Protein AF-A0A2X3JYX2-F1 (afdb_monomer)

Mean predicted aligned error: 4.62 Å

pLDDT: mean 90.23, std 9.1, range [52.5, 97.75]

Radius of gyration: 15.06 Å;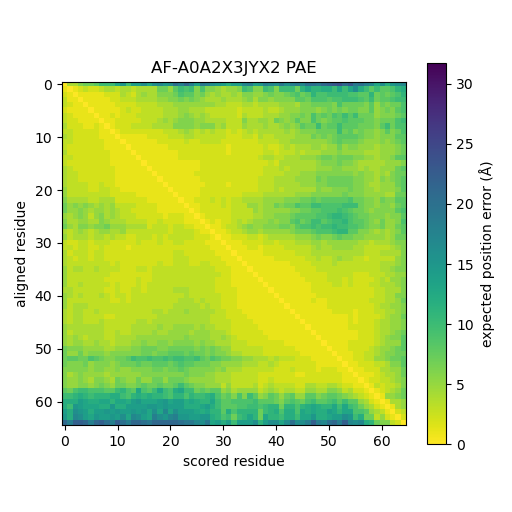 Cα contacts (8 Å, |Δi|>4): 18; chains: 1; bounding box: 33×24×37 Å

Secondary structure (DSSP, 8-state):
--HHHHHHH-HHHHHHHHHHHHTTSS-TT-----HHHHHHHHHHHHHHHHHHT-------GGG--

Structure (mmCIF, N/CA/C/O backbone):
data_AF-A0A2X3JYX2-F1
#
_entry.id   AF-A0A2X3JYX2-F1
#
loop_
_atom_site.group_PDB
_atom_site.id
_atom_site.type_symbol
_atom_site.label_atom_id
_atom_site.label_alt_id
_atom_site.label_comp_id
_atom_site.label_asym_id
_atom_site.label_entity_id
_atom_site.label_seq_id
_atom_site.pdbx_PDB_ins_code
_atom_site.Cartn_x
_atom_site.Cartn_y
_atom_site.Cartn_z
_atom_site.occupancy
_atom_site.B_iso_or_equiv
_atom_site.auth_seq_id
_atom_site.auth_comp_id
_atom_site.auth_asym_id
_atom_site.auth_atom_id
_atom_site.pdbx_PDB_model_num
ATOM 1 N N . MET A 1 1 ? -0.861 13.478 -10.091 1.00 64.56 1 MET A N 1
ATOM 2 C CA . MET A 1 1 ? -1.454 13.853 -8.787 1.00 64.56 1 MET A CA 1
ATOM 3 C C . MET A 1 1 ? -0.873 13.0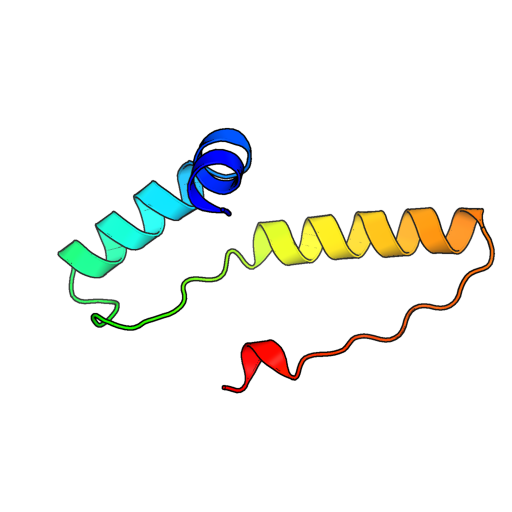50 -7.617 1.00 64.56 1 MET A C 1
ATOM 5 O O . MET A 1 1 ? -0.472 13.670 -6.647 1.00 64.56 1 MET A O 1
ATOM 9 N N . PHE A 1 2 ? -0.733 11.718 -7.704 1.00 83.06 2 PHE A N 1
ATOM 10 C CA . PHE A 1 2 ? -0.224 10.895 -6.585 1.00 83.06 2 PHE A CA 1
ATOM 11 C C . PHE A 1 2 ? 1.282 10.593 -6.590 1.00 83.06 2 PHE A C 1
ATOM 13 O O . PHE A 1 2 ? 1.797 10.117 -5.588 1.00 83.06 2 PHE A O 1
ATOM 20 N N . VAL A 1 3 ? 2.007 10.912 -7.668 1.00 83.50 3 VAL A N 1
ATOM 21 C CA . VAL A 1 3 ? 3.456 10.642 -7.771 1.00 83.50 3 VAL A CA 1
ATOM 22 C C . VAL A 1 3 ? 4.252 11.348 -6.667 1.00 83.50 3 VAL A C 1
ATOM 24 O O . VAL A 1 3 ? 5.089 10.725 -6.025 1.00 83.50 3 VAL A O 1
ATOM 27 N N . GLU A 1 4 ? 3.960 12.620 -6.387 1.00 88.19 4 GLU A N 1
ATOM 28 C CA . GLU A 1 4 ? 4.662 13.369 -5.332 1.00 88.19 4 GLU A CA 1
ATOM 29 C C . GLU A 1 4 ? 4.291 12.890 -3.922 1.00 88.19 4 GLU A C 1
ATOM 31 O O . GLU A 1 4 ? 5.141 12.831 -3.034 1.00 88.19 4 GLU A O 1
ATOM 36 N N . ALA A 1 5 ? 3.036 12.476 -3.714 1.00 87.81 5 ALA A N 1
ATOM 37 C CA . ALA A 1 5 ? 2.617 11.861 -2.459 1.00 87.81 5 ALA A CA 1
ATOM 38 C C . ALA A 1 5 ? 3.314 10.509 -2.243 1.00 87.81 5 ALA A C 1
ATOM 40 O O . ALA A 1 5 ? 3.836 10.273 -1.157 1.00 87.81 5 ALA A O 1
ATOM 41 N N . LEU A 1 6 ? 3.398 9.675 -3.285 1.00 88.56 6 LEU A N 1
ATOM 42 C CA . LEU A 1 6 ? 4.074 8.380 -3.252 1.00 88.56 6 LEU A CA 1
ATOM 43 C C . LEU A 1 6 ? 5.565 8.537 -2.940 1.00 88.56 6 LEU A C 1
ATOM 45 O O . LEU A 1 6 ? 6.068 7.874 -2.040 1.00 88.56 6 LEU A O 1
ATOM 49 N N . LYS A 1 7 ? 6.252 9.472 -3.608 1.00 88.94 7 LYS A N 1
ATOM 50 C CA . LYS A 1 7 ? 7.663 9.780 -3.323 1.00 88.94 7 LYS A CA 1
ATOM 51 C C . LYS A 1 7 ? 7.893 10.171 -1.862 1.00 88.94 7 LYS A C 1
ATOM 53 O O . LYS A 1 7 ? 8.907 9.791 -1.288 1.00 88.94 7 LYS A O 1
ATOM 58 N N . ARG A 1 8 ? 6.966 10.927 -1.262 1.00 88.69 8 ARG A N 1
ATOM 59 C CA . ARG A 1 8 ? 7.078 11.390 0.129 1.00 88.69 8 ARG A CA 1
ATOM 60 C C . ARG A 1 8 ? 6.705 10.317 1.151 1.00 88.69 8 ARG A C 1
ATOM 62 O O . ARG A 1 8 ? 7.307 10.273 2.216 1.00 88.69 8 ARG A O 1
ATOM 69 N N . GLN A 1 9 ? 5.678 9.519 0.871 1.00 87.38 9 GLN A N 1
ATOM 70 C CA . GLN A 1 9 ? 5.064 8.620 1.852 1.00 87.38 9 GLN A CA 1
ATOM 71 C C . GLN A 1 9 ? 5.583 7.186 1.759 1.00 87.38 9 GLN A C 1
ATOM 73 O O . GLN A 1 9 ? 5.700 6.534 2.788 1.00 87.38 9 GLN A O 1
ATOM 78 N N . ASN A 1 10 ? 5.893 6.696 0.557 1.00 91.25 10 ASN A N 1
ATOM 79 C CA . ASN A 1 10 ? 6.384 5.337 0.351 1.00 91.25 10 ASN A CA 1
ATOM 80 C C . ASN A 1 10 ? 7.380 5.262 -0.829 1.00 91.25 10 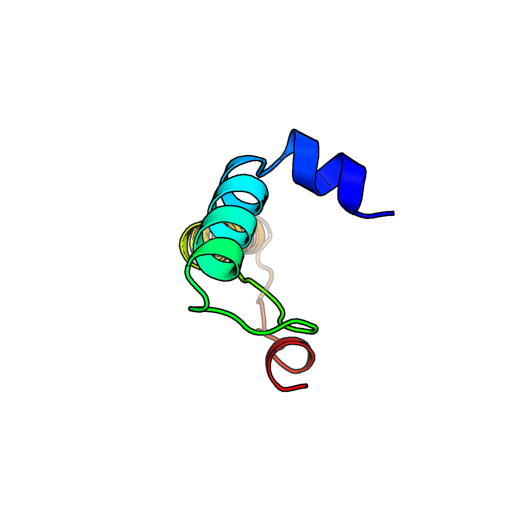ASN A C 1
ATOM 82 O O . ASN A 1 10 ? 7.081 4.687 -1.881 1.00 91.25 10 ASN A O 1
ATOM 86 N N . PRO A 1 11 ? 8.584 5.848 -0.683 1.00 91.88 11 PRO A N 1
ATOM 87 C CA . PRO A 1 11 ? 9.635 5.728 -1.694 1.00 91.88 11 PRO A CA 1
ATOM 88 C C . PRO A 1 11 ? 10.151 4.286 -1.846 1.00 91.88 11 PRO A C 1
ATOM 90 O O . PRO A 1 11 ? 10.664 3.931 -2.907 1.00 91.88 11 PRO A O 1
ATOM 93 N N . ALA A 1 12 ? 10.000 3.444 -0.817 1.00 92.38 12 ALA A N 1
ATOM 94 C CA . ALA A 1 12 ? 10.412 2.042 -0.854 1.00 92.38 12 ALA A CA 1
ATOM 95 C C . ALA A 1 12 ? 9.620 1.241 -1.900 1.00 92.38 12 ALA A C 1
ATOM 97 O O . ALA A 1 12 ? 10.216 0.459 -2.642 1.00 92.38 12 ALA A O 1
ATOM 98 N N . LEU A 1 13 ? 8.315 1.506 -2.037 1.00 93.31 13 LEU A N 1
ATOM 99 C CA . LEU A 1 13 ? 7.468 0.902 -3.067 1.00 93.31 13 LEU A CA 1
ATOM 100 C C . LEU A 1 13 ? 7.956 1.222 -4.488 1.00 93.31 13 LEU A C 1
ATOM 102 O O . LEU A 1 13 ? 7.954 0.343 -5.348 1.00 93.31 13 LEU A O 1
ATOM 106 N N . ILE A 1 14 ? 8.437 2.447 -4.735 1.00 92.62 14 ILE A N 1
ATOM 107 C CA . ILE A 1 14 ? 8.999 2.833 -6.041 1.00 92.62 14 ILE A CA 1
ATOM 108 C C . ILE A 1 14 ? 10.235 1.980 -6.350 1.00 92.62 14 ILE A C 1
ATOM 110 O O . ILE A 1 14 ? 10.328 1.381 -7.422 1.00 92.62 14 ILE A O 1
ATOM 114 N N . SER A 1 15 ? 11.169 1.894 -5.401 1.00 93.81 15 SER A N 1
ATOM 115 C CA . SER A 1 15 ? 12.394 1.103 -5.555 1.00 93.81 15 SER A CA 1
ATOM 116 C C . SER A 1 15 ? 12.100 -0.387 -5.748 1.00 93.81 15 SER A C 1
ATOM 118 O O . SER A 1 15 ? 12.717 -1.031 -6.597 1.00 93.81 15 SER A O 1
ATOM 120 N N . ALA A 1 16 ? 11.134 -0.933 -5.004 1.00 93.44 16 ALA A N 1
ATOM 121 C CA . ALA A 1 16 ? 10.712 -2.324 -5.126 1.00 93.44 16 ALA A CA 1
ATOM 122 C C . ALA A 1 16 ? 10.090 -2.610 -6.501 1.00 93.44 16 ALA A C 1
ATOM 124 O O . ALA A 1 16 ? 10.497 -3.564 -7.164 1.00 93.44 16 ALA A O 1
ATOM 125 N N . ALA A 1 17 ? 9.170 -1.759 -6.966 1.00 93.44 17 ALA A N 1
ATOM 126 C CA . ALA A 1 17 ? 8.541 -1.897 -8.278 1.00 93.44 17 ALA A CA 1
ATOM 127 C C . ALA A 1 17 ? 9.577 -1.846 -9.413 1.00 93.44 17 ALA A C 1
ATOM 129 O O . ALA A 1 17 ? 9.579 -2.712 -10.286 1.00 93.44 17 ALA A O 1
ATOM 130 N N . LEU A 1 18 ? 10.511 -0.888 -9.369 1.00 93.81 18 LEU A N 1
ATOM 131 C CA . LEU A 1 18 ? 11.581 -0.785 -10.365 1.00 93.81 18 LEU A CA 1
ATOM 132 C C . LEU A 1 18 ? 12.480 -2.024 -10.374 1.00 93.81 18 LEU A C 1
ATOM 134 O O . LEU A 1 18 ? 12.771 -2.559 -11.441 1.00 93.81 18 LEU A O 1
ATOM 138 N N . SER A 1 19 ? 12.882 -2.506 -9.197 1.00 95.88 19 SER A N 1
ATOM 139 C CA . SER A 1 19 ? 13.723 -3.699 -9.067 1.00 95.88 19 SER A CA 1
ATOM 140 C C . SER A 1 19 ? 13.027 -4.951 -9.608 1.00 95.88 19 SER A C 1
ATOM 142 O O . SER A 1 19 ? 13.627 -5.724 -10.354 1.00 95.88 19 SER A O 1
ATOM 144 N N . LEU A 1 20 ? 11.742 -5.138 -9.297 1.00 94.56 20 LEU A N 1
ATOM 145 C CA . LEU A 1 20 ? 10.951 -6.262 -9.802 1.00 94.56 20 LEU A CA 1
ATOM 146 C C . LEU A 1 20 ? 10.748 -6.191 -11.319 1.00 94.56 20 LEU A C 1
ATOM 148 O O . LEU A 1 20 ? 10.833 -7.220 -11.991 1.00 94.56 20 LEU A O 1
ATOM 152 N N . TRP A 1 21 ? 10.523 -4.995 -11.866 1.00 95.38 21 TRP A N 1
ATOM 153 C CA . TRP A 1 21 ? 10.375 -4.795 -13.307 1.00 95.38 21 TRP A CA 1
ATOM 154 C C . TRP A 1 21 ? 11.681 -5.083 -14.051 1.00 95.38 21 TRP A C 1
ATOM 156 O O . TRP A 1 21 ? 11.683 -5.828 -15.026 1.00 95.38 21 TRP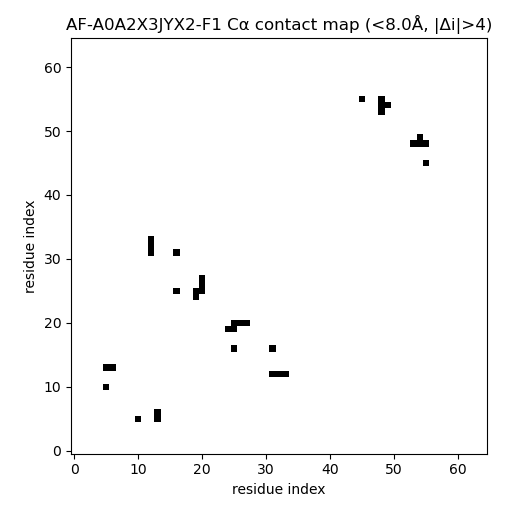 A O 1
ATOM 166 N N . GLN A 1 22 ? 12.810 -4.582 -13.541 1.00 94.62 22 GLN A N 1
ATOM 167 C CA . GLN A 1 22 ? 14.138 -4.856 -14.103 1.00 94.62 22 GLN A CA 1
ATOM 168 C C . GLN A 1 22 ? 14.498 -6.347 -14.065 1.00 94.62 22 GLN A C 1
ATOM 170 O O . GLN A 1 22 ? 15.199 -6.837 -14.945 1.00 94.62 22 GLN A O 1
ATOM 175 N N . GLN A 1 23 ? 13.997 -7.080 -13.069 1.00 96.50 23 GLN A N 1
ATOM 176 C CA . GLN A 1 23 ? 14.141 -8.534 -12.967 1.00 96.50 23 GLN A CA 1
ATOM 177 C C . GLN A 1 23 ? 13.164 -9.312 -13.868 1.00 96.50 23 GLN A C 1
ATOM 179 O O . GLN A 1 23 ? 13.194 -10.541 -13.860 1.00 96.50 23 GLN A O 1
ATOM 184 N N . GLY A 1 24 ? 12.269 -8.637 -14.598 1.00 94.44 24 GLY A N 1
ATOM 185 C CA . GLY A 1 24 ? 11.234 -9.272 -15.419 1.00 94.44 24 GLY A CA 1
ATOM 186 C C . GLY A 1 24 ? 10.137 -9.976 -14.613 1.00 94.44 24 GLY A C 1
ATOM 187 O O . GLY A 1 24 ? 9.408 -10.797 -15.161 1.00 94.44 24 GLY A O 1
ATOM 188 N N . LYS A 1 25 ? 10.019 -9.686 -13.310 1.00 95.38 25 LYS A N 1
ATOM 189 C CA . LYS A 1 25 ? 9.033 -10.313 -12.411 1.00 95.38 25 LYS A CA 1
ATOM 190 C C . LYS A 1 25 ? 7.656 -9.658 -12.470 1.00 95.38 25 LYS A C 1
ATOM 192 O O . LYS A 1 25 ? 6.683 -10.276 -12.053 1.00 95.38 25 LYS A O 1
ATOM 197 N N . ILE A 1 26 ? 7.582 -8.423 -12.960 1.00 94.62 26 ILE A N 1
ATOM 198 C CA . ILE A 1 26 ? 6.327 -7.709 -13.209 1.00 94.62 26 ILE A CA 1
ATOM 199 C C . ILE A 1 26 ? 6.326 -7.166 -14.635 1.00 94.62 26 ILE A C 1
ATOM 201 O O . ILE A 1 26 ? 7.361 -6.728 -15.145 1.00 94.62 26 ILE A O 1
ATOM 205 N N . ALA A 1 27 ? 5.165 -7.212 -15.280 1.00 92.75 27 ALA A N 1
ATOM 206 C CA . ALA A 1 27 ? 4.997 -6.722 -16.637 1.00 92.75 27 ALA A CA 1
ATOM 207 C C . ALA A 1 27 ? 4.839 -5.189 -16.654 1.00 92.75 27 ALA A C 1
ATOM 209 O O . ALA A 1 27 ? 4.457 -4.584 -15.647 1.00 92.75 27 ALA A O 1
ATOM 210 N N . PRO A 1 28 ? 5.090 -4.536 -17.801 1.00 88.56 28 PRO A N 1
ATOM 211 C CA . PRO A 1 28 ? 4.512 -3.222 -18.067 1.00 88.56 28 PRO A CA 1
ATOM 212 C C . PRO A 1 28 ? 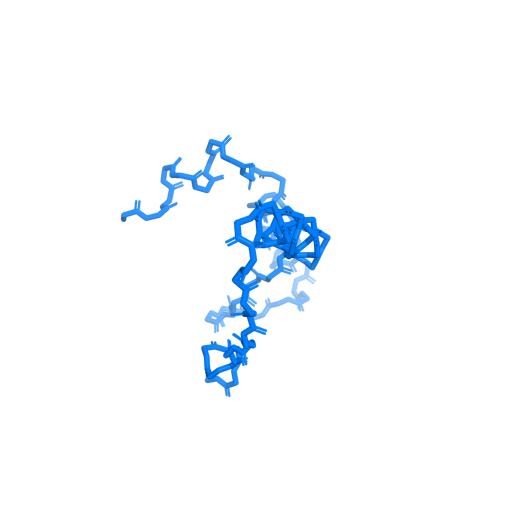2.985 -3.263 -17.870 1.00 88.56 28 PRO A C 1
ATOM 214 O O . PRO A 1 28 ? 2.379 -4.314 -18.060 1.00 88.56 28 PRO A O 1
ATOM 217 N N . ASP A 1 29 ? 2.377 -2.134 -17.496 1.00 90.62 29 ASP A N 1
ATOM 218 C CA . ASP A 1 29 ? 0.934 -2.033 -17.190 1.00 90.62 29 ASP A CA 1
ATOM 219 C C . ASP A 1 29 ? 0.469 -2.893 -15.992 1.00 90.62 29 ASP A C 1
ATOM 221 O O . ASP A 1 29 ? -0.624 -3.445 -15.964 1.00 90.62 29 ASP A O 1
ATOM 225 N N . SER A 1 30 ? 1.331 -3.029 -14.978 1.00 90.06 30 SER A N 1
ATOM 226 C CA . SER A 1 30 ? 1.002 -3.698 -13.713 1.00 90.06 30 SER A CA 1
ATOM 227 C C . SER A 1 30 ? 0.852 -2.700 -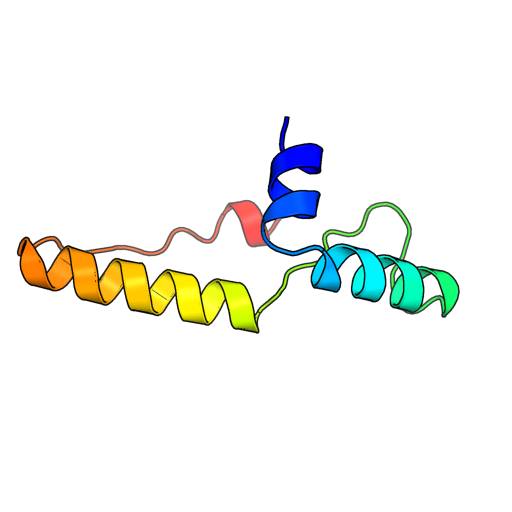12.567 1.00 90.06 30 SER A C 1
ATOM 229 O O . SER A 1 30 ? 1.655 -1.775 -12.419 1.00 90.06 30 SER A O 1
ATOM 231 N N . TRP A 1 31 ? -0.125 -2.942 -11.693 1.00 89.75 31 TRP A N 1
ATOM 232 C CA . TRP A 1 31 ? -0.259 -2.241 -10.418 1.00 89.75 31 TRP A CA 1
ATOM 233 C C . TRP A 1 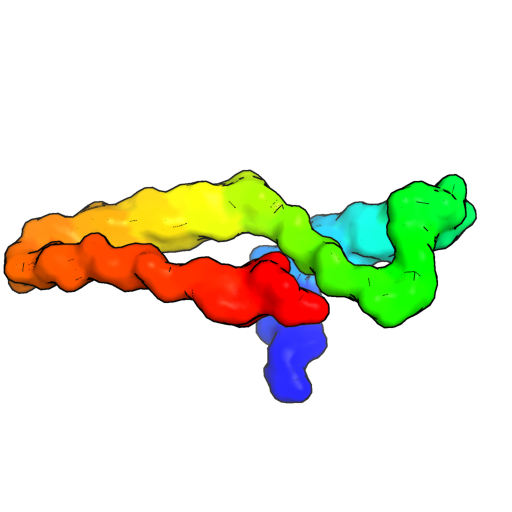31 ? 0.542 -2.964 -9.336 1.00 89.75 31 TRP A C 1
ATOM 235 O O . TRP A 1 31 ? 0.374 -4.164 -9.124 1.00 89.75 31 TRP A O 1
ATOM 245 N N . VAL A 1 32 ? 1.410 -2.234 -8.633 1.00 91.56 32 VAL A N 1
ATOM 246 C CA . VAL A 1 32 ? 2.185 -2.774 -7.507 1.00 91.56 32 VAL A CA 1
ATOM 247 C C . VAL A 1 32 ? 1.590 -2.250 -6.210 1.00 91.56 32 VAL A C 1
ATOM 249 O O . VAL A 1 32 ? 1.496 -1.040 -6.005 1.00 91.56 32 VAL A O 1
ATOM 252 N N . ILE A 1 33 ? 1.185 -3.173 -5.342 1.00 91.19 33 ILE A N 1
ATOM 253 C CA . ILE A 1 33 ? 0.527 -2.873 -4.075 1.00 91.19 33 ILE A CA 1
ATOM 254 C C . ILE A 1 33 ? 1.457 -3.253 -2.922 1.00 91.19 33 ILE A C 1
ATOM 256 O O . ILE A 1 33 ? 1.922 -4.388 -2.840 1.00 91.19 33 ILE A O 1
ATOM 260 N N . ASP A 1 34 ? 1.690 -2.308 -2.014 1.00 92.88 34 ASP A N 1
ATOM 261 C CA . ASP A 1 34 ? 2.376 -2.558 -0.747 1.00 92.88 34 ASP A CA 1
ATOM 262 C C . ASP A 1 34 ? 1.381 -3.119 0.282 1.00 92.88 34 ASP A C 1
ATOM 264 O O . ASP A 1 34 ? 0.558 -2.388 0.845 1.00 92.88 34 ASP A O 1
ATOM 268 N N . VAL A 1 35 ? 1.425 -4.437 0.485 1.00 91.88 35 VAL A N 1
ATOM 269 C CA . VAL A 1 35 ? 0.509 -5.150 1.388 1.00 91.88 35 VAL A CA 1
ATOM 270 C C . VAL A 1 35 ? 0.726 -4.735 2.842 1.00 91.88 35 VAL A C 1
ATOM 272 O O . VAL A 1 35 ? -0.251 -4.530 3.566 1.00 91.88 35 VAL A O 1
ATOM 275 N N . ASP A 1 36 ? 1.977 -4.554 3.263 1.00 91.94 36 ASP A N 1
ATOM 276 C CA . ASP A 1 36 ? 2.306 -4.188 4.640 1.00 91.94 36 ASP A CA 1
ATOM 277 C C . ASP A 1 36 ? 1.733 -2.807 4.974 1.00 91.94 36 ASP A C 1
ATOM 279 O O . ASP A 1 36 ? 1.063 -2.630 6.000 1.00 91.94 36 ASP A O 1
ATOM 283 N N . GLN A 1 37 ? 1.892 -1.846 4.059 1.00 91.81 37 GLN A N 1
ATOM 284 C CA . GLN A 1 37 ? 1.360 -0.501 4.246 1.00 91.81 37 GLN A CA 1
ATOM 285 C C . GLN A 1 37 ? -0.176 -0.466 4.237 1.00 91.81 37 GLN A C 1
ATOM 287 O O . GLN A 1 37 ? -0.773 0.292 5.009 1.00 91.81 37 GLN A O 1
ATOM 292 N N . ILE A 1 38 ? -0.838 -1.280 3.402 1.00 92.44 38 ILE A N 1
ATOM 293 C CA . ILE A 1 38 ? -2.307 -1.400 3.408 1.00 92.44 38 ILE A CA 1
ATOM 294 C C . ILE A 1 38 ? -2.805 -1.930 4.751 1.00 92.44 38 ILE A C 1
ATOM 296 O O . ILE A 1 38 ? -3.759 -1.380 5.306 1.00 92.44 38 ILE A O 1
ATOM 300 N N . LEU A 1 39 ? -2.161 -2.965 5.293 1.00 93.50 39 LEU A N 1
ATOM 301 C CA . LEU A 1 39 ? -2.544 -3.542 6.580 1.00 93.50 39 LEU A CA 1
ATOM 302 C C . LEU A 1 39 ? -2.363 -2.541 7.722 1.00 93.50 39 LEU A C 1
ATOM 304 O O . LEU A 1 39 ? -3.231 -2.433 8.590 1.00 93.50 39 LEU A O 1
ATOM 308 N N . GLU A 1 40 ? -1.266 -1.784 7.722 1.00 95.25 40 GLU A N 1
ATOM 309 C CA . GLU A 1 40 ? -1.041 -0.739 8.719 1.00 95.25 40 GLU A CA 1
ATOM 310 C C . GLU A 1 40 ? -2.097 0.373 8.629 1.00 95.25 40 GLU A C 1
ATOM 312 O O . GLU A 1 40 ? -2.681 0.767 9.642 1.00 95.25 40 GLU A O 1
ATOM 317 N N . ASN A 1 41 ? -2.408 0.835 7.417 1.00 93.50 41 ASN A N 1
ATOM 318 C CA . ASN A 1 41 ? -3.445 1.841 7.200 1.00 93.50 41 ASN A CA 1
ATOM 319 C C . ASN A 1 41 ? -4.824 1.333 7.644 1.00 93.50 41 ASN A C 1
ATOM 321 O O . ASN A 1 41 ? -5.565 2.065 8.300 1.00 93.50 41 ASN A O 1
ATOM 325 N N . GLY A 1 42 ? -5.147 0.069 7.357 1.00 94.31 42 GLY A N 1
ATOM 326 C CA . GLY A 1 42 ? -6.380 -0.575 7.808 1.00 94.31 42 GLY A CA 1
ATOM 327 C C . GLY A 1 42 ? -6.505 -0.607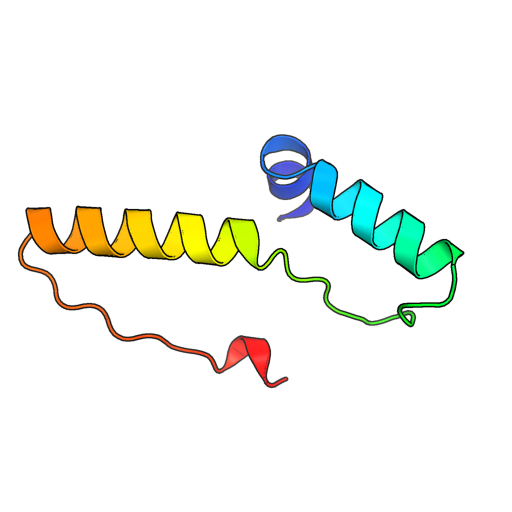 9.333 1.00 94.31 42 GLY A C 1
ATOM 328 O O . GLY A 1 42 ? -7.560 -0.268 9.868 1.00 94.31 42 GLY A O 1
ATOM 329 N N . LYS A 1 43 ? -5.421 -0.933 10.049 1.00 96.44 43 LYS A N 1
ATOM 330 C CA . LYS A 1 43 ? -5.398 -0.893 11.522 1.00 96.44 43 LYS A CA 1
ATOM 331 C C . LYS A 1 43 ? -5.699 0.508 12.053 1.00 96.44 43 LYS A C 1
ATOM 333 O O . LYS A 1 43 ? -6.590 0.654 12.885 1.00 96.44 43 LYS A O 1
ATOM 338 N N . ARG A 1 44 ? -5.032 1.535 11.515 1.00 97.00 44 ARG A N 1
ATOM 339 C CA . ARG A 1 44 ? -5.246 2.938 11.915 1.00 97.00 44 ARG A CA 1
ATOM 340 C C . ARG A 1 44 ? -6.689 3.397 11.671 1.00 97.00 44 ARG A C 1
ATOM 342 O O . ARG A 1 44 ? -7.263 4.097 12.505 1.00 97.00 44 ARG A O 1
ATOM 349 N N . LEU A 1 45 ? -7.292 2.985 10.552 1.00 96.56 45 LEU A N 1
ATOM 350 C CA . LEU A 1 45 ? -8.700 3.267 10.251 1.00 96.56 45 LEU A CA 1
ATOM 351 C C . LEU A 1 45 ? -9.637 2.618 11.274 1.00 96.56 45 LEU A C 1
ATOM 353 O O . LEU A 1 45 ? -10.512 3.298 11.804 1.00 96.56 45 LEU A O 1
ATOM 357 N N . ILE A 1 46 ? -9.431 1.337 11.591 1.00 96.75 46 ILE A N 1
ATOM 358 C CA . ILE A 1 46 ? -10.239 0.609 12.581 1.00 96.75 46 ILE A CA 1
ATOM 359 C C . ILE A 1 46 ? -10.111 1.245 13.968 1.00 96.75 46 ILE A C 1
ATOM 361 O O . ILE A 1 46 ? -11.116 1.440 14.648 1.00 96.75 46 ILE A O 1
ATOM 365 N N . GLU A 1 47 ? -8.893 1.580 14.393 1.00 97.62 47 GLU A N 1
ATOM 366 C CA . GLU A 1 47 ? -8.644 2.245 15.676 1.00 97.62 47 GLU A CA 1
ATOM 367 C C . GLU A 1 47 ? -9.370 3.588 15.756 1.00 97.62 47 GLU A C 1
ATOM 369 O O . GLU A 1 47 ? -10.077 3.851 16.727 1.00 97.62 47 GLU A O 1
ATOM 374 N N . THR A 1 48 ? -9.281 4.395 14.699 1.00 97.75 48 THR A N 1
ATOM 375 C CA . THR A 1 48 ? -9.965 5.690 14.628 1.00 97.75 48 THR A CA 1
ATOM 376 C C . THR A 1 48 ? -11.482 5.515 14.645 1.00 97.75 48 THR A C 1
ATOM 378 O O . THR A 1 48 ? -12.170 6.174 15.416 1.00 97.75 48 THR A O 1
ATOM 381 N N . ALA A 1 49 ? -12.028 4.594 13.852 1.00 97.06 49 ALA A N 1
ATOM 382 C CA . ALA A 1 49 ? -13.467 4.365 13.788 1.00 97.06 49 ALA A CA 1
ATOM 383 C C . ALA A 1 49 ? -14.044 3.898 15.133 1.00 97.06 49 ALA A C 1
ATOM 385 O O . ALA A 1 49 ? -15.098 4.378 15.548 1.00 97.06 49 ALA A O 1
ATOM 386 N N . ARG A 1 50 ? -13.308 3.055 15.872 1.00 96.31 50 ARG A N 1
ATOM 387 C CA . ARG A 1 50 ? -13.676 2.647 17.238 1.00 96.31 50 ARG A CA 1
ATOM 388 C C . ARG A 1 50 ? -13.766 3.829 18.200 1.00 96.31 50 ARG A C 1
ATOM 390 O O . ARG A 1 50 ? -14.691 3.856 19.004 1.00 96.31 50 ARG A O 1
ATOM 397 N N . LEU A 1 51 ? -12.857 4.805 18.106 1.00 97.56 51 LEU A N 1
ATOM 398 C CA . LEU A 1 51 ? -12.887 6.008 18.953 1.00 97.56 51 LEU A CA 1
ATOM 399 C C . LEU A 1 51 ? -14.152 6.851 18.737 1.00 97.56 51 LEU A C 1
ATOM 401 O O . LEU A 1 51 ? -14.621 7.494 19.672 1.00 97.56 51 LEU A O 1
ATOM 405 N N . TYR A 1 52 ? -14.710 6.828 17.527 1.00 97.50 52 TYR A N 1
ATOM 406 C CA . TYR A 1 52 ? -15.896 7.605 17.159 1.00 97.50 52 TYR A CA 1
ATOM 407 C C . TYR A 1 52 ? -17.186 6.774 17.079 1.00 97.50 52 TYR A C 1
ATOM 409 O O . TYR A 1 52 ? -18.230 7.319 16.729 1.00 97.50 52 TYR A O 1
ATOM 417 N N . GLY A 1 53 ? -17.142 5.473 17.390 1.00 96.62 53 GLY A N 1
ATOM 418 C CA . GLY A 1 53 ? -18.307 4.585 17.293 1.00 96.62 53 GLY A CA 1
ATOM 419 C C . GLY A 1 53 ? -18.811 4.373 15.859 1.00 96.62 53 GLY A C 1
ATOM 420 O O . GLY A 1 53 ? -20.004 4.164 15.655 1.00 96.62 53 GLY A O 1
ATOM 421 N N . ILE A 1 54 ? -17.920 4.457 14.867 1.00 97.62 54 ILE A N 1
ATOM 422 C CA . ILE A 1 54 ? -18.231 4.285 13.442 1.00 97.62 54 ILE A CA 1
ATOM 423 C C . ILE A 1 54 ? -17.951 2.834 13.032 1.00 97.62 54 ILE A C 1
ATOM 425 O O . ILE A 1 54 ? -16.903 2.278 13.363 1.00 97.62 54 ILE A O 1
ATOM 429 N N . GLU A 1 55 ? -18.861 2.230 12.271 1.00 95.44 55 GLU A N 1
ATOM 430 C CA . GLU A 1 55 ? -18.642 0.928 11.636 1.00 95.44 55 GLU A CA 1
ATOM 431 C C . GLU A 1 55 ? -18.026 1.107 10.239 1.00 95.44 55 GLU A C 1
ATOM 433 O O . GLU A 1 55 ? -18.432 1.984 9.474 1.00 95.44 55 GLU A O 1
ATOM 438 N N . LEU A 1 56 ? -17.030 0.283 9.904 1.00 94.88 56 LEU A N 1
ATOM 439 C CA . LEU A 1 56 ? -16.337 0.327 8.617 1.00 94.88 56 LEU A CA 1
ATOM 440 C C . LEU A 1 56 ? -16.674 -0.905 7.775 1.00 94.88 56 LEU A C 1
ATOM 442 O O . LEU A 1 56 ? -16.581 -2.032 8.257 1.00 94.88 56 LEU A O 1
ATOM 446 N N . TYR A 1 57 ? -16.953 -0.681 6.491 1.00 93.44 57 TYR A N 1
ATOM 447 C CA . TYR A 1 57 ? -17.114 -1.724 5.478 1.00 93.44 57 TYR A CA 1
ATOM 448 C C . TYR A 1 57 ? -16.002 -1.596 4.430 1.00 93.44 57 TYR A C 1
ATOM 450 O O . TYR A 1 57 ? -15.699 -0.495 3.968 1.00 93.44 57 TYR A O 1
ATOM 458 N N . LEU A 1 58 ? -15.377 -2.716 4.059 1.00 90.31 58 LEU A N 1
ATOM 459 C CA . LEU A 1 58 ? -14.311 -2.751 3.056 1.00 90.31 58 LEU A CA 1
ATOM 460 C C . LEU A 1 58 ? -14.905 -2.793 1.641 1.00 90.31 58 LEU A C 1
ATOM 462 O O . LEU A 1 58 ? -15.763 -3.625 1.358 1.00 90.31 58 LEU A O 1
ATOM 466 N N . ASN A 1 59 ? -14.403 -1.940 0.746 1.00 86.25 59 ASN A N 1
ATOM 467 C CA . ASN A 1 59 ? -14.691 -1.992 -0.687 1.00 86.25 59 ASN A CA 1
ATOM 468 C C . ASN A 1 59 ? -13.418 -2.388 -1.451 1.00 86.25 59 ASN A C 1
ATOM 470 O O . ASN A 1 59 ? -12.407 -1.693 -1.355 1.00 86.25 59 ASN A O 1
ATOM 474 N N . ASP A 1 60 ? -13.469 -3.488 -2.202 1.00 83.12 60 ASP A N 1
ATOM 475 C CA . ASP A 1 60 ? -12.340 -4.058 -2.946 1.00 83.12 60 ASP A CA 1
ATOM 476 C C . ASP A 1 60 ? -12.472 -3.920 -4.474 1.00 83.12 60 ASP A C 1
ATOM 478 O O . ASP A 1 60 ? -11.660 -4.481 -5.211 1.00 83.12 60 ASP A O 1
A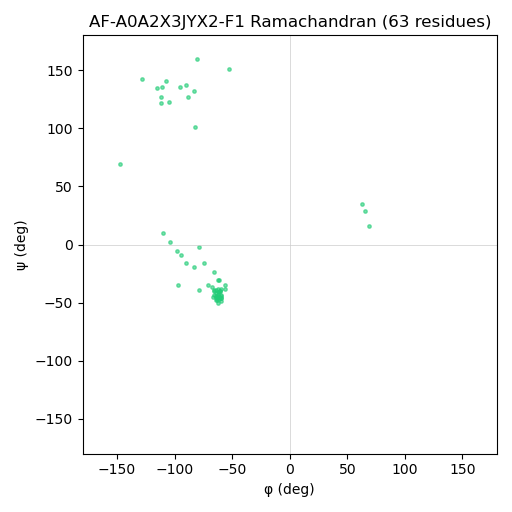TOM 482 N N . GLN A 1 61 ? -13.452 -3.152 -4.972 1.00 79.75 61 GLN A N 1
ATOM 483 C CA . GLN A 1 61 ? -13.716 -3.029 -6.413 1.00 79.75 61 GLN A CA 1
ATOM 484 C C . GLN A 1 61 ? -12.501 -2.557 -7.225 1.00 79.75 61 GLN A C 1
ATOM 486 O O . GLN A 1 61 ? -12.294 -3.034 -8.336 1.00 79.75 61 GLN A O 1
ATOM 491 N N . THR A 1 62 ? -11.662 -1.683 -6.666 1.00 70.00 62 THR A N 1
ATOM 492 C CA . THR A 1 62 ? -10.464 -1.145 -7.337 1.00 70.00 62 THR A CA 1
ATOM 493 C C . THR A 1 62 ? -9.308 -2.149 -7.431 1.00 70.00 62 THR A C 1
ATOM 495 O O . THR A 1 62 ? -8.371 -1.927 -8.184 1.00 70.00 62 THR A O 1
ATOM 498 N N . ILE A 1 63 ? -9.335 -3.242 -6.661 1.00 65.62 63 ILE A N 1
ATOM 499 C CA . ILE A 1 63 ? -8.255 -4.249 -6.641 1.00 65.62 63 ILE A CA 1
ATOM 500 C C . ILE A 1 63 ? -8.512 -5.354 -7.684 1.00 65.62 63 ILE A C 1
ATOM 502 O O . ILE A 1 63 ? -7.606 -6.108 -8.027 1.00 65.62 63 ILE A O 1
ATOM 506 N N . ARG A 1 64 ? -9.745 -5.463 -8.200 1.00 58.69 64 ARG A N 1
ATOM 507 C CA . ARG A 1 64 ? -10.174 -6.548 -9.101 1.00 58.69 64 ARG A CA 1
ATOM 508 C C . ARG A 1 64 ? -10.154 -6.196 -10.594 1.00 58.69 64 ARG A C 1
ATOM 510 O O . ARG A 1 64 ? -10.463 -7.075 -11.396 1.00 58.69 64 ARG A O 1
ATOM 517 N N . SER A 1 65 ? -9.869 -4.944 -10.949 1.00 52.50 65 SER A N 1
ATOM 518 C CA . SER A 1 65 ? -9.807 -4.444 -12.333 1.00 52.50 65 SER A CA 1
ATOM 519 C C . SER A 1 65 ? -8.405 -4.555 -12.909 1.00 52.50 65 SER A C 1
ATOM 521 O O . SER A 1 65 ? -8.293 -5.013 -14.062 1.00 52.50 65 SER A O 1
#

Solvent-accessible surface area (backbone atoms only — not comparable to full-atom values): 4226 Å² total; per-residue (Å²): 131,60,65,68,52,37,59,73,75,43,48,63,59,56,55,50,50,51,53,36,40,76,68,67,74,45,62,88,98,62,88,86,78,64,63,69,61,51,52,53,50,52,51,54,50,52,56,52,27,59,77,71,75,50,88,86,83,91,81,62,73,87,79,75,115

Sequence (65 aa):
MFVEALKRQNPALISAALSLWQQGKIAPDSWVIDVDQILENGKRLIETARLYGIELYLNDQTIRS

Organism: Escherichia coli (NCBI:txid562)

Foldseek 3Di:
DCPVVCVVPPVVQVVVVVVCVVVVNDDPPDDGDDPVVVVVVVVVVVVVCVVVVHDDDDDCPVVPD